Protein AF-A0A3A8E687-F1 (afdb_monomer)

Mean predicted aligned error: 3.41 Å

Structure (mmCIF, N/CA/C/O backbone):
data_AF-A0A3A8E687-F1
#
_entry.id   AF-A0A3A8E687-F1
#
loop_
_atom_site.group_PDB
_atom_site.id
_atom_site.type_symbol
_atom_site.label_atom_id
_atom_site.label_alt_id
_atom_site.label_comp_id
_atom_site.label_asym_id
_atom_site.label_entity_id
_atom_site.label_seq_id
_atom_site.pdbx_PDB_ins_code
_atom_site.Cartn_x
_atom_site.Cartn_y
_atom_site.Cartn_z
_atom_site.occupancy
_atom_site.B_iso_or_equiv
_atom_site.auth_seq_id
_atom_site.auth_comp_id
_atom_site.auth_asym_id
_atom_site.auth_atom_id
_atom_site.pdbx_PDB_model_num
ATOM 1 N N . MET A 1 1 ? -15.051 -0.207 2.169 1.00 83.06 1 MET A N 1
ATOM 2 C CA . MET A 1 1 ? -13.886 -1.105 2.372 1.00 83.06 1 MET A CA 1
ATOM 3 C C . MET A 1 1 ? -13.703 -2.136 1.259 1.00 83.06 1 MET A C 1
ATOM 5 O O . MET A 1 1 ? -12.563 -2.301 0.850 1.00 83.06 1 MET A O 1
ATOM 9 N N . GLN A 1 2 ? -14.756 -2.804 0.758 1.00 91.06 2 GLN A N 1
ATOM 10 C CA . GLN A 1 2 ? -14.619 -3.825 -0.301 1.00 91.06 2 GLN A CA 1
ATOM 11 C C . GLN A 1 2 ? -13.899 -3.299 -1.554 1.00 91.06 2 GLN A C 1
ATOM 13 O O . GLN A 1 2 ? -12.875 -3.855 -1.927 1.00 91.06 2 GLN A O 1
ATOM 18 N N . TYR A 1 3 ? -14.339 -2.156 -2.088 1.00 95.06 3 TYR A N 1
ATOM 19 C CA . TYR A 1 3 ? -13.700 -1.486 -3.228 1.00 95.06 3 TYR A CA 1
ATOM 20 C C . TYR A 1 3 ? -12.168 -1.370 -3.099 1.00 95.06 3 TYR A C 1
ATOM 22 O O . TYR A 1 3 ? -11.430 -1.778 -3.987 1.00 95.06 3 TYR A O 1
ATOM 30 N N . TYR A 1 4 ? -11.664 -0.892 -1.957 1.00 96.38 4 TYR A N 1
ATOM 31 C CA . TYR A 1 4 ? -10.220 -0.738 -1.742 1.00 96.38 4 TYR A CA 1
ATOM 32 C C . TYR A 1 4 ? -9.476 -2.077 -1.671 1.00 96.38 4 TYR A C 1
ATOM 34 O O . TYR A 1 4 ? -8.331 -2.166 -2.107 1.00 96.38 4 TYR A O 1
ATOM 42 N N . ARG A 1 5 ? -10.118 -3.138 -1.166 1.00 94.62 5 ARG A N 1
ATOM 43 C CA . ARG A 1 5 ? -9.543 -4.492 -1.211 1.00 94.62 5 ARG A CA 1
ATOM 44 C C . ARG A 1 5 ? -9.446 -5.003 -2.644 1.00 94.62 5 ARG A C 1
ATOM 46 O O . ARG A 1 5 ? -8.448 -5.632 -2.987 1.00 94.62 5 ARG A O 1
ATOM 53 N N . ASP A 1 6 ? -10.440 -4.701 -3.472 1.00 97.25 6 ASP A N 1
ATOM 54 C CA . ASP A 1 6 ? -10.438 -5.085 -4.882 1.0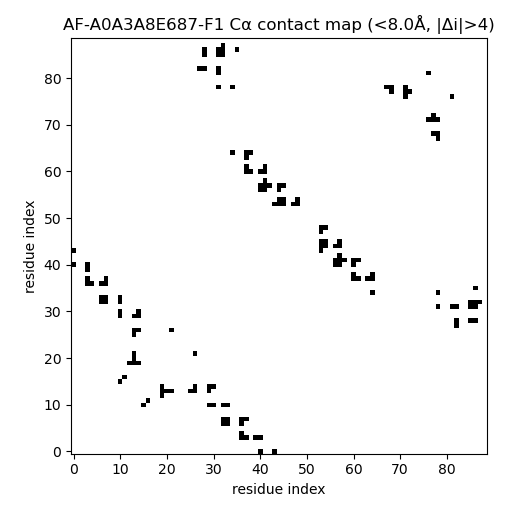0 97.25 6 ASP A CA 1
ATOM 55 C C . ASP A 1 6 ? -9.322 -4.358 -5.640 1.00 97.25 6 ASP A C 1
ATOM 57 O O . ASP A 1 6 ? -8.547 -5.015 -6.331 1.00 97.25 6 ASP A O 1
ATOM 61 N N . VAL A 1 7 ? -9.132 -3.054 -5.408 1.00 97.19 7 VAL A N 1
ATOM 62 C CA . VAL A 1 7 ? -7.996 -2.281 -5.953 1.00 97.19 7 VAL A CA 1
ATOM 63 C C . VAL A 1 7 ? -6.647 -2.887 -5.535 1.00 97.19 7 VAL A C 1
ATOM 65 O O . VAL A 1 7 ? -5.750 -3.082 -6.361 1.00 97.19 7 VAL A O 1
ATOM 68 N N . ILE A 1 8 ? -6.488 -3.253 -4.257 1.00 97.25 8 ILE A N 1
ATOM 69 C CA . ILE A 1 8 ? -5.261 -3.901 -3.762 1.00 97.25 8 ILE A CA 1
ATOM 70 C C . ILE A 1 8 ? -5.029 -5.247 -4.454 1.00 97.25 8 ILE A C 1
ATOM 72 O O . ILE A 1 8 ? -3.896 -5.561 -4.813 1.00 97.25 8 ILE A O 1
ATOM 76 N N . ASN A 1 9 ? -6.076 -6.048 -4.646 1.00 96.94 9 ASN A N 1
ATOM 77 C CA . ASN A 1 9 ? -5.954 -7.351 -5.290 1.00 96.94 9 ASN A CA 1
ATOM 78 C C . ASN A 1 9 ? -5.659 -7.227 -6.787 1.00 96.94 9 ASN A C 1
ATOM 80 O O . ASN A 1 9 ? -4.758 -7.903 -7.277 1.00 96.94 9 ASN A O 1
ATOM 84 N N . GLN A 1 10 ? -6.347 -6.335 -7.497 1.00 96.31 10 GLN A N 1
ATOM 85 C CA . GLN A 1 10 ? -6.131 -6.097 -8.925 1.00 96.31 10 GLN A CA 1
ATOM 86 C C . GLN A 1 10 ? -4.711 -5.599 -9.195 1.00 96.31 10 GLN A C 1
ATOM 88 O O . GLN A 1 10 ? -4.024 -6.132 -10.066 1.00 96.31 10 GLN A O 1
ATOM 93 N N . SER A 1 11 ? -4.211 -4.667 -8.379 1.00 96.94 11 SER A N 1
ATOM 94 C CA . SER A 1 11 ? -2.838 -4.167 -8.510 1.00 96.94 11 SER A CA 1
ATOM 95 C C . SER A 1 11 ? -1.767 -5.254 -8.334 1.00 96.94 11 SER A C 1
ATOM 97 O O . SER A 1 11 ? -0.652 -5.053 -8.805 1.00 96.94 11 SER A O 1
ATOM 99 N N . LYS A 1 12 ? -2.067 -6.423 -7.732 1.00 96.50 12 LYS A N 1
ATOM 100 C CA . LYS A 1 12 ? -1.087 -7.529 -7.603 1.00 96.50 12 LYS A CA 1
ATOM 101 C C . LYS A 1 12 ? -0.693 -8.092 -8.957 1.00 96.50 12 LYS A C 1
ATOM 103 O O . LYS A 1 12 ? 0.482 -8.332 -9.197 1.00 96.50 12 LYS A O 1
ATOM 108 N N . THR A 1 13 ? -1.666 -8.221 -9.853 1.00 96.31 13 THR A N 1
ATOM 109 C CA . THR A 1 13 ? -1.440 -8.710 -11.221 1.00 96.31 13 THR A CA 1
ATOM 110 C C . THR A 1 13 ? -0.555 -7.768 -12.041 1.00 96.31 13 THR A C 1
ATOM 112 O O . THR A 1 13 ? 0.106 -8.196 -12.977 1.00 96.31 13 THR A O 1
ATOM 115 N N . VAL A 1 14 ? -0.504 -6.485 -11.668 1.00 97.06 14 VAL A N 1
ATOM 116 C CA . VAL A 1 14 ? 0.296 -5.467 -12.359 1.00 97.06 14 VAL A CA 1
ATOM 117 C C . VAL A 1 14 ? 1.682 -5.316 -11.731 1.00 97.06 14 VAL A C 1
ATOM 119 O O . VAL A 1 14 ? 2.672 -5.211 -12.458 1.00 97.06 14 VAL A O 1
ATOM 122 N N . LEU A 1 15 ? 1.749 -5.273 -10.397 1.00 96.19 15 LEU A N 1
ATOM 123 C CA . LEU A 1 15 ? 2.944 -4.889 -9.640 1.00 96.19 15 LEU A CA 1
ATOM 124 C C . LEU A 1 15 ? 3.778 -6.073 -9.155 1.00 96.19 15 LEU A C 1
ATOM 126 O O . LEU A 1 15 ? 4.999 -5.960 -9.100 1.00 96.19 15 LEU A O 1
ATOM 130 N N . ASP A 1 16 ? 3.122 -7.172 -8.786 1.00 95.88 16 ASP A N 1
ATOM 131 C CA . ASP A 1 16 ? 3.751 -8.258 -8.031 1.00 95.88 16 ASP A CA 1
ATOM 132 C C . ASP A 1 16 ? 3.933 -9.527 -8.885 1.00 95.88 16 ASP A C 1
ATOM 134 O O . ASP A 1 16 ? 4.748 -10.383 -8.546 1.00 95.88 16 ASP A O 1
ATOM 138 N N . ASP A 1 17 ? 3.192 -9.655 -9.991 1.00 95.19 17 ASP A N 1
ATOM 139 C CA . ASP A 1 17 ? 3.330 -10.767 -10.932 1.00 95.19 17 ASP A CA 1
ATOM 140 C C . ASP A 1 17 ? 4.616 -10.615 -11.775 1.00 95.19 17 ASP A C 1
ATOM 142 O O . ASP A 1 17 ? 4.739 -9.645 -12.533 1.00 95.19 17 ASP A O 1
ATOM 146 N N . PRO A 1 18 ? 5.576 -11.559 -11.699 1.00 93.44 18 PRO A N 1
ATOM 147 C CA . PRO A 1 18 ? 6.796 -11.506 -12.504 1.00 93.44 18 PRO A CA 1
ATOM 148 C C . PRO A 1 18 ? 6.539 -11.641 -14.014 1.00 93.44 18 PRO A C 1
ATOM 150 O O . PRO A 1 18 ? 7.386 -11.228 -14.803 1.00 93.44 18 PRO A O 1
ATOM 153 N N . ALA A 1 1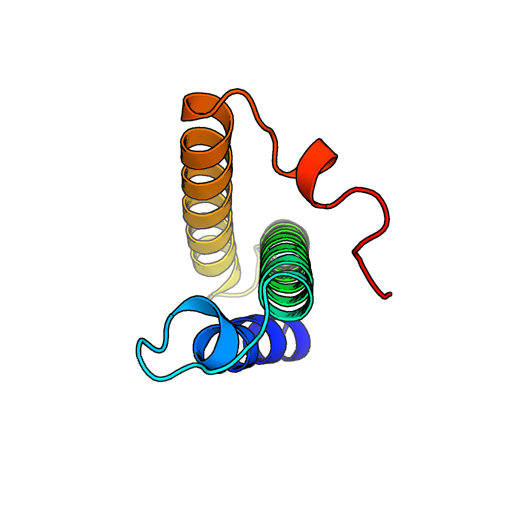9 ? 5.392 -12.194 -14.425 1.00 95.81 19 ALA A N 1
ATOM 154 C CA . ALA A 1 19 ? 4.974 -12.290 -15.822 1.00 95.81 19 ALA A CA 1
ATOM 155 C C . ALA A 1 19 ? 4.220 -11.041 -16.316 1.00 95.81 19 ALA A C 1
ATOM 157 O O . ALA A 1 19 ? 3.862 -10.970 -17.493 1.00 95.81 19 ALA A O 1
ATOM 158 N N . SER A 1 20 ? 3.982 -10.049 -15.449 1.00 95.44 20 SER A N 1
ATOM 159 C CA . SER A 1 20 ? 3.306 -8.804 -15.815 1.00 95.44 20 SER A CA 1
ATOM 160 C C . SER A 1 20 ? 4.036 -8.087 -16.952 1.00 95.44 20 SER A C 1
ATOM 162 O O . SER A 1 20 ? 5.170 -7.621 -16.804 1.00 95.44 20 SER A O 1
ATOM 164 N N . THR A 1 21 ? 3.340 -7.924 -18.077 1.00 96.12 21 THR A N 1
ATOM 165 C CA . THR A 1 21 ? 3.805 -7.158 -19.242 1.00 96.12 21 THR A CA 1
ATOM 166 C C . THR A 1 21 ? 3.424 -5.677 -19.160 1.00 96.12 21 THR A C 1
ATOM 168 O O . THR A 1 21 ? 3.521 -4.964 -20.157 1.00 96.12 21 THR A O 1
ATOM 171 N N . ALA A 1 22 ? 2.941 -5.211 -18.003 1.00 96.12 22 ALA A N 1
ATOM 172 C CA . ALA A 1 22 ? 2.527 -3.827 -17.817 1.00 96.12 22 ALA A CA 1
ATOM 173 C C . ALA A 1 22 ? 3.719 -2.870 -17.955 1.00 96.12 22 ALA A C 1
ATOM 175 O O . ALA A 1 22 ? 4.792 -3.098 -17.384 1.00 96.12 22 ALA A O 1
ATOM 176 N N . ASP A 1 23 ? 3.510 -1.781 -18.689 1.00 95.88 23 ASP A N 1
ATOM 177 C CA . ASP A 1 23 ? 4.506 -0.728 -18.844 1.00 95.88 23 ASP A CA 1
ATOM 178 C C . ASP A 1 23 ? 4.717 0.0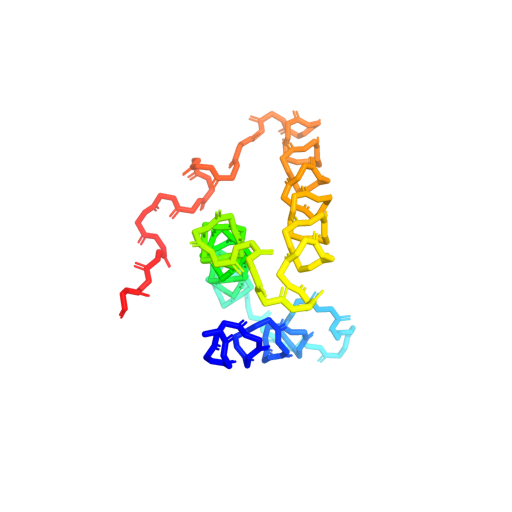75 -17.544 1.00 95.88 23 ASP A C 1
ATOM 180 O O . ASP A 1 23 ? 4.025 -0.094 -16.531 1.00 95.88 23 ASP A O 1
ATOM 184 N N . ALA A 1 24 ? 5.721 0.955 -17.560 1.00 92.62 24 ALA A N 1
ATOM 185 C CA . ALA A 1 24 ? 6.082 1.772 -16.404 1.00 92.62 24 ALA A CA 1
ATOM 186 C C . ALA A 1 24 ? 4.950 2.716 -15.957 1.00 92.62 24 ALA A C 1
ATOM 188 O O . ALA A 1 24 ? 4.823 2.994 -14.760 1.00 92.62 24 ALA A O 1
ATOM 189 N N . ASP A 1 25 ? 4.108 3.176 -16.885 1.00 93.06 25 ASP A N 1
ATOM 190 C CA . ASP A 1 25 ? 2.990 4.070 -16.585 1.00 93.06 25 ASP A CA 1
ATOM 191 C C . ASP A 1 25 ? 1.853 3.320 -15.895 1.00 93.06 25 ASP A C 1
ATOM 193 O O . ASP A 1 25 ? 1.321 3.786 -14.886 1.00 93.06 25 ASP A O 1
ATOM 197 N N . ALA A 1 26 ? 1.500 2.134 -16.390 1.00 94.81 26 ALA A N 1
ATOM 198 C CA . ALA A 1 26 ? 0.531 1.243 -15.772 1.00 94.81 26 ALA A CA 1
ATOM 199 C C . ALA A 1 26 ? 0.992 0.816 -14.374 1.00 94.81 26 ALA A C 1
ATOM 201 O O . ALA A 1 26 ? 0.218 0.931 -13.425 1.00 94.81 26 ALA A O 1
ATOM 202 N N . LYS A 1 27 ? 2.266 0.437 -14.213 1.00 95.19 27 LYS A N 1
ATOM 203 C CA . LYS A 1 27 ? 2.840 0.126 -12.894 1.00 95.19 27 LYS A CA 1
ATOM 204 C C . LYS A 1 27 ? 2.811 1.337 -11.963 1.00 95.19 27 LYS A C 1
ATOM 206 O O . LYS A 1 27 ? 2.384 1.218 -10.819 1.00 95.19 27 LYS A O 1
ATOM 211 N N . SER A 1 28 ? 3.180 2.522 -12.446 1.00 94.38 28 SER A N 1
ATOM 212 C CA . SER A 1 28 ? 3.114 3.749 -11.641 1.00 94.38 28 SER A CA 1
ATOM 213 C C . SER A 1 28 ? 1.689 4.071 -11.184 1.00 94.38 28 SER A C 1
ATOM 215 O O . SER A 1 28 ? 1.483 4.412 -10.022 1.00 94.38 28 SER A O 1
ATOM 217 N N . ARG A 1 29 ? 0.697 3.945 -12.075 1.00 95.25 29 ARG A N 1
ATOM 218 C CA . ARG A 1 29 ? -0.717 4.164 -11.738 1.00 95.25 29 ARG A CA 1
ATOM 219 C C . ARG A 1 29 ? -1.212 3.151 -10.711 1.00 95.25 29 ARG A C 1
ATOM 221 O O . ARG A 1 29 ? -1.692 3.559 -9.660 1.00 95.25 29 ARG A O 1
ATOM 228 N N . SER A 1 30 ? -1.010 1.855 -10.953 1.00 96.31 30 SER A N 1
ATOM 229 C CA . SER A 1 30 ? -1.448 0.803 -10.027 1.00 96.31 30 SER A CA 1
ATOM 230 C C . SER A 1 30 ? -0.758 0.889 -8.666 1.00 96.31 30 SER A C 1
ATOM 232 O O . SER A 1 30 ? -1.376 0.579 -7.648 1.00 96.31 30 SER A O 1
ATOM 234 N N . PHE A 1 31 ? 0.501 1.338 -8.614 1.00 96.12 31 PHE A N 1
ATOM 235 C CA . PHE A 1 31 ? 1.180 1.630 -7.353 1.00 96.12 31 PHE A CA 1
ATOM 236 C C . PHE A 1 31 ? 0.455 2.735 -6.580 1.00 96.12 31 PHE A C 1
ATOM 238 O O . PHE A 1 31 ? 0.131 2.555 -5.406 1.00 96.12 31 PHE A O 1
ATOM 245 N N . CYS A 1 32 ? 0.143 3.850 -7.239 1.00 96.62 32 CYS A N 1
ATOM 246 C CA . CYS A 1 32 ? -0.523 4.980 -6.598 1.00 96.62 32 CYS A CA 1
ATOM 247 C C . CYS A 1 32 ? -1.968 4.676 -6.188 1.00 96.62 32 CYS A C 1
ATOM 249 O O . CYS A 1 32 ? -2.371 5.025 -5.081 1.00 96.62 32 CYS A O 1
ATOM 251 N N . GLU A 1 33 ? -2.717 3.937 -7.006 1.00 96.50 33 GLU A N 1
ATOM 252 C CA . GLU A 1 33 ? -4.046 3.431 -6.646 1.00 96.50 33 GLU A CA 1
ATOM 253 C C . GLU A 1 33 ? -3.986 2.521 -5.411 1.00 96.50 33 GLU A C 1
ATOM 255 O O . GLU A 1 33 ? -4.812 2.644 -4.504 1.00 96.50 33 GLU A O 1
ATOM 260 N N . ARG A 1 34 ? -2.971 1.649 -5.322 1.00 97.56 34 ARG A N 1
ATOM 261 C CA . ARG A 1 34 ? -2.742 0.794 -4.150 1.00 97.56 34 ARG A CA 1
ATOM 262 C C . ARG A 1 34 ? -2.401 1.618 -2.903 1.00 97.56 34 ARG A C 1
ATOM 264 O O . ARG A 1 34 ? -2.968 1.347 -1.846 1.00 97.56 34 ARG A O 1
ATOM 271 N N . ILE A 1 35 ? -1.520 2.620 -3.003 1.00 97.50 35 ILE A N 1
ATOM 272 C CA . ILE A 1 35 ? -1.204 3.538 -1.890 1.00 97.50 35 ILE A CA 1
ATOM 273 C C . ILE A 1 35 ? -2.473 4.239 -1.398 1.00 97.50 35 ILE A C 1
ATOM 275 O O . ILE A 1 35 ? -2.761 4.223 -0.199 1.00 97.50 35 ILE A O 1
ATOM 279 N N . HIS A 1 36 ? -3.264 4.793 -2.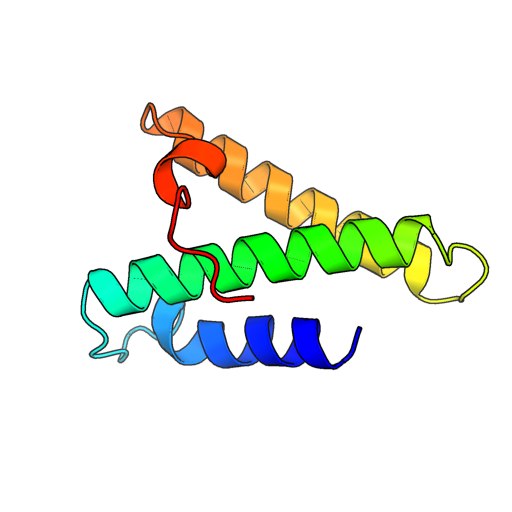317 1.00 96.31 36 HIS A N 1
ATOM 280 C CA . HIS A 1 36 ? -4.523 5.451 -1.989 1.00 96.31 36 HIS A CA 1
ATOM 281 C C . HIS A 1 36 ? -5.506 4.485 -1.307 1.00 96.31 36 HIS A C 1
ATOM 283 O O . HIS A 1 36 ? -6.061 4.807 -0.257 1.00 96.31 36 HIS A O 1
ATOM 289 N N . ALA A 1 37 ? -5.667 3.265 -1.829 1.00 97.44 37 ALA A N 1
ATOM 290 C CA . ALA A 1 37 ? -6.529 2.249 -1.230 1.00 97.44 37 ALA A CA 1
ATOM 291 C C . ALA A 1 37 ? -6.146 1.934 0.226 1.00 97.44 37 ALA A C 1
ATOM 293 O O . ALA A 1 37 ? -7.024 1.864 1.088 1.00 97.44 37 ALA A O 1
ATOM 294 N N . TYR A 1 38 ? -4.852 1.804 0.531 1.00 97.94 38 TYR A N 1
ATOM 295 C CA . TYR A 1 38 ? -4.395 1.594 1.906 1.00 97.94 38 TYR A CA 1
ATOM 296 C C . TYR A 1 38 ? -4.633 2.809 2.811 1.00 97.94 38 TYR A C 1
ATOM 298 O O . TYR A 1 38 ? -5.099 2.617 3.934 1.00 97.94 38 TYR A O 1
ATOM 306 N N . ARG A 1 39 ? -4.420 4.043 2.331 1.00 97.06 39 ARG A N 1
ATOM 307 C CA . ARG A 1 39 ? -4.766 5.270 3.083 1.00 97.06 39 ARG A CA 1
ATOM 308 C C . ARG A 1 39 ? -6.255 5.318 3.436 1.00 97.06 39 ARG A C 1
ATOM 310 O O . ARG A 1 39 ? -6.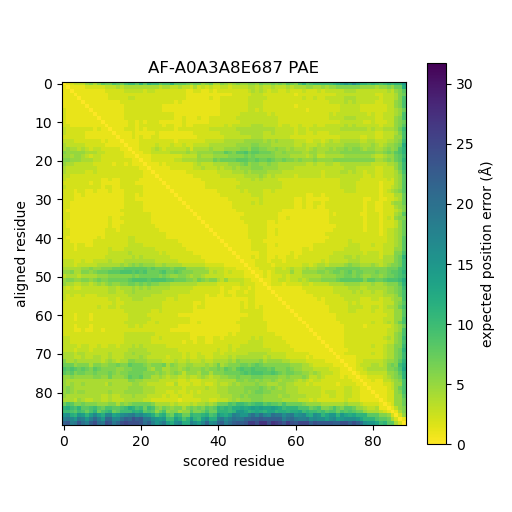623 5.646 4.562 1.00 97.06 39 ARG A O 1
ATOM 317 N N . GLN A 1 40 ? -7.125 4.934 2.502 1.00 97.44 40 GLN A N 1
ATOM 318 C CA . GLN A 1 40 ? -8.567 4.895 2.754 1.00 97.44 40 GLN A CA 1
ATOM 319 C C . GLN A 1 40 ? -8.967 3.768 3.712 1.00 97.44 40 GLN A C 1
ATOM 321 O O . GLN A 1 40 ? -9.857 3.957 4.538 1.00 97.44 40 GLN A O 1
ATOM 326 N N . ILE A 1 41 ? -8.309 2.604 3.650 1.00 97.19 41 ILE A N 1
ATOM 327 C CA . ILE A 1 41 ? -8.530 1.528 4.627 1.00 97.19 41 ILE A CA 1
ATOM 328 C C . ILE A 1 41 ? -8.107 1.977 6.024 1.00 97.19 41 ILE A C 1
ATOM 330 O O . ILE A 1 41 ? -8.871 1.753 6.960 1.00 97.19 41 ILE A O 1
ATOM 334 N N . GLU A 1 42 ? -6.948 2.619 6.175 1.00 97.69 42 GLU A N 1
ATOM 335 C CA . GLU A 1 42 ? -6.498 3.164 7.460 1.00 97.69 42 GLU A CA 1
ATOM 336 C C . GLU A 1 42 ? -7.527 4.147 8.027 1.00 97.69 42 GLU A C 1
ATOM 338 O O . GLU A 1 42 ? -7.984 3.971 9.160 1.00 97.69 42 GLU A O 1
ATOM 343 N N . LYS A 1 43 ? -7.939 5.134 7.220 1.00 97.25 43 LYS A N 1
ATOM 344 C CA . LYS A 1 43 ? -8.930 6.142 7.604 1.00 97.25 43 LYS A CA 1
ATOM 345 C C . LYS A 1 43 ? -10.245 5.499 8.045 1.00 97.25 43 LYS A C 1
ATOM 347 O O . LYS A 1 43 ? -10.660 5.682 9.187 1.00 97.25 43 LYS A O 1
ATOM 352 N N . LEU A 1 44 ? -10.862 4.695 7.176 1.00 96.69 44 LEU A N 1
ATOM 353 C CA . LEU A 1 44 ? -12.144 4.045 7.462 1.00 96.69 44 LEU A CA 1
ATOM 354 C C . LEU A 1 44 ? -12.060 3.126 8.681 1.00 96.69 44 LEU A C 1
ATOM 356 O O . LEU A 1 44 ? -12.998 3.057 9.469 1.00 96.69 44 LEU A O 1
ATOM 360 N N . SER A 1 45 ? -10.945 2.421 8.854 1.00 96.88 45 SER A N 1
ATOM 361 C CA . SER A 1 45 ? -10.748 1.549 10.010 1.00 96.88 45 SER A CA 1
ATOM 362 C C . SER A 1 45 ? -10.604 2.349 11.308 1.00 96.88 45 SER A C 1
ATOM 364 O O . SER A 1 45 ? -11.177 1.973 12.328 1.00 96.88 45 SER A O 1
ATOM 366 N N . SER A 1 46 ? -9.912 3.491 11.273 1.00 96.44 46 SER A N 1
ATOM 367 C CA . SER A 1 46 ? -9.810 4.392 12.427 1.00 96.44 46 SER A CA 1
ATOM 368 C C . SER A 1 46 ? -11.145 5.069 12.770 1.00 96.44 46 SER A C 1
ATOM 370 O O . SER A 1 46 ? -11.390 5.356 13.939 1.00 96.44 46 SER A O 1
ATOM 372 N N . GLU A 1 47 ? -12.013 5.306 11.783 1.00 96.88 47 GLU A N 1
ATOM 373 C CA . GLU A 1 47 ? -13.360 5.869 11.974 1.00 96.88 47 GLU A CA 1
ATOM 374 C C . GLU A 1 47 ? -14.377 4.833 12.487 1.00 96.88 47 GLU A C 1
ATOM 376 O O . GLU A 1 47 ? -15.364 5.203 13.115 1.00 96.88 47 GLU A O 1
ATOM 381 N N . ASN A 1 48 ? -14.134 3.535 12.265 1.00 95.88 48 ASN A N 1
ATOM 382 C CA . ASN A 1 48 ? -15.063 2.443 12.587 1.00 95.88 48 ASN A CA 1
ATOM 383 C C . ASN A 1 48 ? -14.459 1.430 13.577 1.00 95.88 48 ASN A C 1
ATOM 385 O O . ASN A 1 48 ? -14.640 0.221 13.429 1.00 95.88 48 ASN A O 1
ATOM 389 N N . ARG A 1 49 ? -13.720 1.907 14.590 1.00 91.88 49 ARG A N 1
ATOM 390 C CA . ARG A 1 49 ? -12.983 1.060 15.560 1.00 91.88 49 ARG A CA 1
ATOM 391 C C . ARG A 1 49 ? -13.848 0.057 16.326 1.00 91.88 49 ARG A C 1
ATOM 393 O O . ARG A 1 49 ? -13.312 -0.883 16.897 1.00 91.88 49 ARG A O 1
ATOM 400 N N . ASN A 1 50 ? -15.158 0.277 16.364 1.00 93.25 50 ASN A N 1
ATOM 401 C CA . ASN A 1 50 ? -16.144 -0.607 16.979 1.00 93.25 50 ASN A CA 1
ATOM 402 C C . ASN A 1 50 ? -16.447 -1.868 16.150 1.00 93.25 50 ASN A C 1
ATOM 404 O O . ASN A 1 50 ? -17.127 -2.755 16.652 1.00 93.25 50 ASN A O 1
ATOM 408 N N . LEU A 1 51 ? -15.989 -1.950 14.896 1.00 93.56 51 LEU A N 1
ATOM 409 C CA . LEU A 1 51 ? -16.078 -3.165 14.090 1.00 93.56 51 LEU A CA 1
ATOM 410 C C . LEU A 1 51 ? -14.896 -4.086 14.404 1.00 93.56 51 LEU A C 1
ATOM 412 O O . LEU A 1 51 ? -13.748 -3.647 14.351 1.00 93.56 51 LEU A O 1
ATOM 416 N N . ASP A 1 52 ? -15.164 -5.374 14.620 1.00 93.12 52 ASP A N 1
ATOM 417 C CA . ASP A 1 52 ? -14.171 -6.369 15.066 1.00 93.12 52 ASP A CA 1
ATOM 418 C C . ASP A 1 52 ? -12.858 -6.353 14.265 1.00 93.12 52 ASP A C 1
ATOM 420 O O . ASP A 1 52 ? -11.766 -6.437 14.823 1.00 93.12 52 ASP A O 1
ATOM 424 N N . MET A 1 53 ? -12.947 -6.206 12.940 1.00 93.31 53 MET A N 1
ATOM 425 C CA . MET A 1 53 ? -11.778 -6.241 12.055 1.00 93.31 53 MET A CA 1
ATOM 426 C C . MET A 1 53 ? -11.128 -4.877 11.808 1.00 93.31 53 MET A C 1
ATOM 428 O O . MET A 1 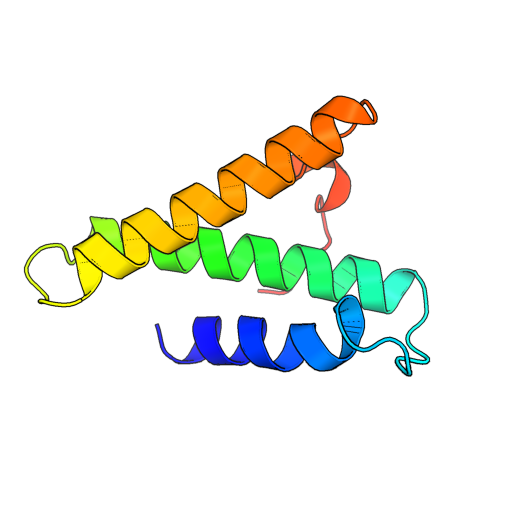53 ? -10.066 -4.828 11.183 1.00 93.31 53 MET A O 1
ATOM 432 N N . ALA A 1 54 ? -11.731 -3.773 12.253 1.00 94.69 54 ALA A N 1
ATOM 433 C CA . ALA A 1 54 ? -11.215 -2.439 11.969 1.00 94.69 54 ALA A CA 1
ATOM 434 C C . ALA A 1 54 ? -9.812 -2.209 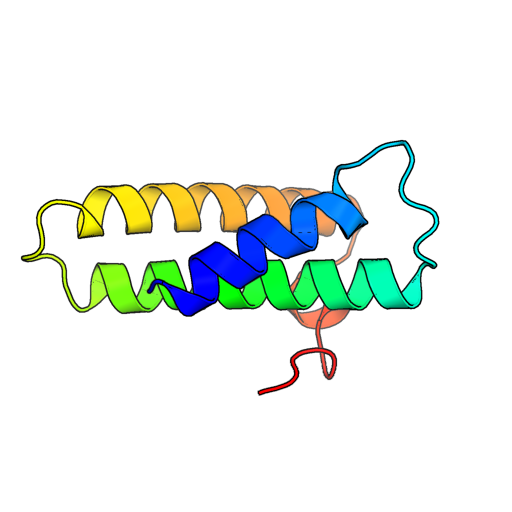12.569 1.00 94.69 54 ALA A C 1
ATOM 436 O O . ALA A 1 54 ? -8.919 -1.842 11.807 1.00 94.69 54 ALA A O 1
ATOM 437 N N . PRO A 1 55 ? -9.520 -2.520 13.848 1.00 95.69 55 PRO A N 1
ATOM 438 C CA . PRO A 1 55 ? -8.170 -2.328 14.392 1.00 95.69 55 PRO A CA 1
ATOM 439 C C . PRO A 1 55 ? -7.089 -3.114 13.634 1.00 95.69 55 PRO A C 1
ATOM 441 O O . PRO A 1 55 ? -5.999 -2.602 13.374 1.00 95.69 55 PRO A O 1
ATOM 444 N N . VAL A 1 56 ? -7.405 -4.345 13.217 1.00 96.31 56 VAL A N 1
ATOM 445 C CA . VAL A 1 56 ? -6.489 -5.197 12.441 1.00 96.31 56 VAL A CA 1
ATOM 446 C C . VAL A 1 56 ? -6.230 -4.601 11.057 1.00 96.31 56 VAL A C 1
ATOM 448 O O . VAL A 1 56 ? -5.085 -4.530 10.613 1.00 96.31 56 VAL A O 1
ATOM 451 N N . MET A 1 57 ? -7.282 -4.143 10.376 1.00 95.94 57 MET A N 1
ATOM 452 C CA . MET A 1 57 ? -7.174 -3.510 9.059 1.00 95.94 57 MET A CA 1
ATOM 453 C C . MET A 1 57 ? -6.395 -2.194 9.126 1.00 95.94 57 MET A C 1
ATOM 455 O O . MET A 1 57 ? -5.573 -1.935 8.248 1.00 95.94 57 MET A O 1
ATOM 459 N N . GLN A 1 58 ? -6.594 -1.407 10.187 1.00 97.38 58 GLN A N 1
ATOM 460 C CA . GLN A 1 58 ? -5.825 -0.193 10.436 1.00 97.38 58 GLN A CA 1
ATOM 461 C C . GLN A 1 58 ? -4.333 -0.511 10.580 1.00 97.38 58 GLN A C 1
ATOM 463 O O . GLN A 1 58 ? -3.517 0.059 9.860 1.00 97.38 58 GLN A O 1
ATOM 468 N N . MET A 1 59 ? -3.979 -1.462 11.450 1.00 97.50 59 MET A N 1
ATOM 469 C CA . MET A 1 59 ? -2.586 -1.858 11.674 1.00 97.50 59 MET A CA 1
ATOM 470 C C . MET A 1 59 ? -1.924 -2.386 10.393 1.00 97.50 59 MET A C 1
ATOM 472 O O . MET A 1 59 ? -0.784 -2.035 10.090 1.00 97.50 59 MET A O 1
ATOM 476 N N . ALA A 1 60 ? -2.636 -3.208 9.618 1.00 96.88 60 ALA A N 1
ATOM 477 C CA . ALA A 1 60 ? -2.129 -3.741 8.357 1.00 96.88 60 ALA A CA 1
ATOM 478 C C . ALA A 1 60 ? -1.883 -2.633 7.321 1.00 96.88 60 ALA A C 1
ATOM 480 O O . ALA A 1 60 ? -0.847 -2.634 6.653 1.00 96.88 60 ALA A O 1
ATOM 481 N N . ALA A 1 61 ? -2.811 -1.677 7.205 1.00 97.81 61 ALA A N 1
ATOM 482 C CA . ALA A 1 61 ? -2.669 -0.543 6.302 1.00 97.81 61 ALA A CA 1
ATOM 483 C C . ALA A 1 61 ? -1.494 0.357 6.695 1.00 97.81 61 ALA A C 1
ATOM 485 O O . ALA A 1 61 ? -0.654 0.657 5.847 1.00 97.81 61 ALA A O 1
ATOM 486 N N . GLN A 1 62 ? -1.376 0.699 7.979 1.00 98.19 62 GL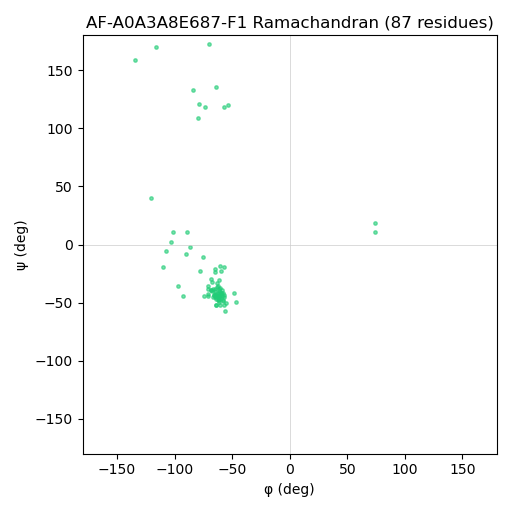N A N 1
ATOM 487 C CA . GLN A 1 62 ? -0.256 1.483 8.506 1.00 98.19 62 GLN A CA 1
ATOM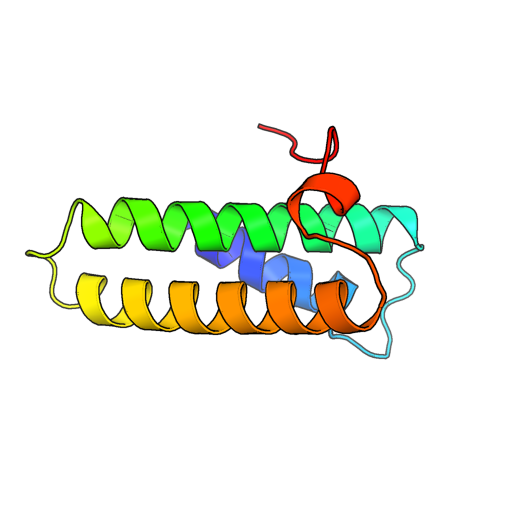 488 C C . GLN A 1 62 ? 1.086 0.810 8.231 1.00 98.19 62 GLN A C 1
ATOM 490 O O . GLN A 1 62 ? 1.994 1.430 7.684 1.00 98.19 62 GLN A O 1
ATOM 495 N N . ASN A 1 63 ? 1.198 -0.490 8.518 1.00 98.19 63 ASN A N 1
ATOM 496 C CA . ASN A 1 63 ? 2.443 -1.214 8.297 1.00 98.19 63 ASN A CA 1
ATOM 497 C C . ASN A 1 63 ? 2.859 -1.223 6.820 1.00 98.19 63 ASN A C 1
ATOM 499 O O . ASN A 1 63 ? 4.042 -1.083 6.507 1.00 98.19 63 ASN A O 1
ATOM 503 N N . PHE A 1 64 ? 1.895 -1.380 5.909 1.00 97.56 64 PHE A N 1
ATOM 504 C CA . PHE A 1 64 ? 2.161 -1.297 4.478 1.00 97.56 64 PHE A CA 1
ATOM 505 C C . PHE A 1 64 ? 2.629 0.106 4.074 1.00 97.56 64 PHE A C 1
ATOM 507 O O . PHE A 1 64 ? 3.683 0.227 3.448 1.00 97.56 64 PHE A O 1
ATOM 514 N N . LEU A 1 65 ? 1.885 1.153 4.449 1.00 97.50 65 LEU A N 1
ATOM 515 C CA . LEU A 1 65 ? 2.199 2.541 4.094 1.00 97.50 65 LEU A CA 1
ATOM 516 C C . LEU A 1 65 ? 3.583 2.953 4.611 1.00 97.50 65 LEU A C 1
ATOM 518 O O . LEU A 1 65 ? 4.385 3.488 3.844 1.00 97.50 65 LEU A O 1
ATOM 522 N N . ASP A 1 66 ? 3.912 2.601 5.854 1.00 97.25 66 ASP A N 1
ATOM 523 C CA . ASP A 1 66 ? 5.221 2.872 6.455 1.00 97.25 66 ASP A CA 1
ATOM 524 C C . ASP A 1 66 ? 6.365 2.217 5.678 1.00 97.25 66 ASP A C 1
ATOM 526 O O . ASP A 1 66 ? 7.419 2.824 5.470 1.00 97.25 66 ASP A O 1
ATOM 530 N N . ARG A 1 67 ? 6.183 0.967 5.234 1.00 96.62 67 ARG A N 1
ATOM 531 C CA . ARG A 1 67 ? 7.193 0.262 4.430 1.00 96.62 67 ARG A CA 1
ATOM 532 C C . ARG A 1 67 ? 7.396 0.933 3.077 1.00 96.62 67 ARG A C 1
ATOM 534 O O . ARG A 1 67 ? 8.542 1.099 2.664 1.00 96.62 67 ARG A O 1
ATOM 541 N N . GLN A 1 68 ? 6.316 1.340 2.410 1.00 95.88 68 GLN A N 1
ATOM 542 C CA . GLN A 1 68 ? 6.412 2.017 1.114 1.00 95.88 68 GLN A CA 1
ATOM 543 C C . GLN A 1 68 ? 7.096 3.380 1.241 1.00 95.88 68 GLN A C 1
ATOM 545 O O . GLN A 1 68 ? 7.997 3.689 0.461 1.00 95.88 68 GLN A O 1
ATOM 550 N N . GLN A 1 69 ? 6.744 4.156 2.270 1.00 93.94 69 GLN A N 1
ATOM 551 C CA . GLN A 1 69 ? 7.387 5.441 2.530 1.00 93.94 69 GLN A CA 1
ATOM 552 C C . GLN A 1 69 ? 8.885 5.270 2.805 1.00 93.94 69 GLN A C 1
ATOM 554 O O . GLN A 1 69 ? 9.694 5.986 2.222 1.00 93.94 69 GLN A O 1
ATOM 559 N N . LYS A 1 70 ? 9.275 4.291 3.633 1.00 94.50 70 LYS A N 1
ATOM 560 C CA . LYS A 1 70 ? 10.693 3.991 3.900 1.00 94.50 70 LYS A CA 1
ATOM 561 C C . LYS A 1 70 ? 11.444 3.569 2.637 1.00 94.50 70 LYS A C 1
ATOM 563 O O . LYS A 1 70 ? 12.564 4.024 2.425 1.00 94.50 70 LYS A O 1
ATOM 568 N N . SER A 1 71 ? 10.826 2.737 1.796 1.00 92.75 71 SER A N 1
ATOM 569 C CA . SER A 1 71 ? 11.428 2.279 0.540 1.00 92.75 71 SER A CA 1
ATOM 570 C C . SER A 1 71 ? 11.712 3.441 -0.412 1.00 92.75 71 SER A C 1
ATOM 572 O O . SER A 1 71 ? 12.811 3.527 -0.951 1.00 92.75 71 SER A O 1
ATOM 574 N N . LEU A 1 72 ? 10.747 4.346 -0.603 1.00 92.25 72 LEU A N 1
ATOM 575 C CA . LEU A 1 72 ? 10.923 5.510 -1.475 1.00 92.25 72 LEU A CA 1
ATOM 576 C C . LEU A 1 72 ? 11.885 6.537 -0.878 1.00 92.25 72 LEU A C 1
ATOM 578 O O . LEU A 1 72 ? 12.706 7.099 -1.601 1.00 92.25 72 LEU A O 1
ATOM 582 N N . HIS A 1 73 ? 11.841 6.746 0.438 1.00 91.75 73 HIS A N 1
ATOM 583 C CA . HIS A 1 73 ? 12.766 7.660 1.100 1.00 91.75 73 HIS A CA 1
ATOM 584 C C . HIS A 1 73 ? 14.221 7.204 0.937 1.00 91.75 73 HIS A C 1
ATOM 586 O O . HIS A 1 73 ? 15.096 8.026 0.679 1.00 91.75 73 HIS A O 1
ATOM 592 N N . GLY A 1 74 ? 14.477 5.890 0.991 1.00 91.12 74 GLY A N 1
ATOM 593 C CA . GLY A 1 74 ? 15.796 5.314 0.713 1.00 91.12 74 GLY A CA 1
ATOM 594 C C . GLY A 1 74 ? 16.325 5.607 -0.698 1.00 91.12 74 GLY A C 1
ATOM 595 O O . GLY A 1 74 ? 17.536 5.603 -0.901 1.00 91.12 74 GLY A O 1
ATOM 596 N N . SER A 1 75 ? 15.444 5.915 -1.654 1.00 88.19 75 SER A N 1
ATOM 597 C CA . SER A 1 75 ? 15.802 6.345 -3.011 1.00 88.19 75 SER A CA 1
ATOM 598 C C . SER A 1 75 ? 15.698 7.863 -3.229 1.00 88.19 75 SER A C 1
ATOM 600 O O . SER A 1 75 ? 15.733 8.308 -4.373 1.00 88.19 75 SER A O 1
ATOM 602 N N . GLY A 1 76 ? 15.521 8.667 -2.173 1.00 90.50 76 GLY A N 1
ATOM 603 C CA . GLY A 1 76 ? 15.349 10.124 -2.280 1.00 90.50 76 GLY A CA 1
ATOM 604 C C . GLY A 1 76 ? 13.980 10.574 -2.814 1.00 90.50 76 GLY A C 1
ATOM 605 O O . GLY A 1 76 ? 13.845 11.702 -3.277 1.00 90.50 76 GLY A O 1
ATOM 606 N N . MET A 1 77 ? 12.970 9.702 -2.764 1.00 91.19 77 MET A N 1
ATOM 607 C CA . MET A 1 77 ? 11.605 9.939 -3.250 1.00 91.19 77 MET A CA 1
ATOM 608 C C . MET A 1 77 ? 10.588 9.907 -2.093 1.00 91.19 77 MET A C 1
ATOM 610 O O . MET A 1 77 ? 10.900 9.491 -0.978 1.00 91.19 77 MET A O 1
ATOM 614 N N . SER A 1 78 ? 9.341 10.309 -2.350 1.00 92.81 78 SER A N 1
ATOM 615 C CA . SER A 1 78 ? 8.213 10.113 -1.424 1.00 92.81 78 SER A CA 1
ATOM 616 C C . SER A 1 78 ? 6.979 9.590 -2.153 1.00 92.81 78 SER A C 1
ATOM 618 O O . SER A 1 78 ? 6.862 9.747 -3.374 1.00 92.81 78 SER A O 1
ATOM 620 N N . THR A 1 79 ? 6.047 8.968 -1.419 1.00 90.38 79 THR A N 1
ATOM 621 C CA . THR A 1 79 ? 4.776 8.521 -2.015 1.00 90.38 79 THR A CA 1
ATOM 622 C C . THR A 1 79 ? 3.963 9.707 -2.534 1.00 90.38 79 THR A C 1
ATOM 624 O O . THR A 1 79 ? 3.370 9.617 -3.605 1.00 90.38 79 THR A O 1
ATOM 627 N N . GLU A 1 80 ? 3.993 10.843 -1.833 1.00 89.25 80 GLU A N 1
ATOM 628 C CA . GLU A 1 80 ? 3.294 12.073 -2.215 1.00 89.25 80 GLU A CA 1
ATOM 629 C C . GLU A 1 80 ? 3.791 12.613 -3.555 1.00 89.25 80 GLU A C 1
ATOM 631 O O . GLU A 1 80 ? 2.989 12.927 -4.429 1.00 89.25 80 GLU A O 1
ATOM 636 N N . TYR A 1 81 ? 5.111 12.689 -3.734 1.00 89.31 81 TYR A N 1
ATOM 637 C CA . TYR A 1 81 ? 5.697 13.190 -4.972 1.00 89.31 81 TYR A CA 1
ATOM 638 C C . TYR A 1 81 ? 5.503 12.200 -6.126 1.00 89.31 81 TYR A C 1
ATOM 640 O O . TYR A 1 81 ? 5.125 12.594 -7.226 1.00 89.31 81 TYR A O 1
ATOM 648 N N . MET A 1 82 ? 5.694 10.899 -5.871 1.00 88.31 82 MET A N 1
ATOM 649 C CA . MET A 1 82 ? 5.522 9.850 -6.883 1.00 88.31 82 MET A CA 1
ATOM 650 C C . MET A 1 82 ? 4.083 9.776 -7.418 1.00 88.31 82 MET A C 1
ATOM 652 O O . MET A 1 82 ? 3.875 9.491 -8.603 1.00 88.31 82 MET A O 1
ATOM 656 N N . CYS A 1 83 ? 3.100 10.024 -6.547 1.00 92.88 83 CYS A N 1
ATOM 657 C CA . CYS A 1 83 ? 1.677 9.874 -6.845 1.00 92.88 83 CYS A CA 1
ATOM 658 C C . CYS A 1 83 ? 0.927 11.181 -7.094 1.00 92.88 83 CYS A C 1
ATOM 660 O O . CYS A 1 83 ? -0.275 11.146 -7.372 1.00 92.88 83 CYS A O 1
ATOM 662 N N . ALA A 1 84 ? 1.620 12.320 -7.072 1.00 88.69 84 ALA A N 1
ATOM 663 C CA . ALA A 1 84 ? 1.040 13.607 -7.421 1.00 88.69 84 ALA A CA 1
ATOM 664 C C . ALA A 1 84 ? 0.382 13.545 -8.814 1.00 88.69 84 ALA A C 1
ATOM 666 O O . ALA A 1 84 ? 1.029 13.236 -9.815 1.00 88.69 84 ALA A O 1
ATOM 667 N N . GLY A 1 85 ? -0.928 13.803 -8.869 1.00 80.88 85 GLY A N 1
ATOM 668 C CA . GLY A 1 85 ? -1.711 13.796 -10.110 1.00 80.88 85 GLY A CA 1
ATOM 669 C C . GLY A 1 85 ? -2.009 12.413 -10.707 1.00 80.88 85 GLY A C 1
ATOM 670 O O . GLY A 1 85 ? -2.479 12.349 -11.841 1.00 80.88 85 GLY A O 1
ATOM 671 N N . LYS A 1 86 ? -1.744 11.311 -9.985 1.00 78.38 86 LYS A N 1
ATOM 672 C CA . LYS A 1 86 ? -1.955 9.929 -10.474 1.00 78.38 86 LYS A CA 1
ATOM 673 C C . LYS A 1 86 ? -3.136 9.197 -9.832 1.00 78.38 86 LYS A C 1
ATOM 675 O O . LYS A 1 86 ? -3.458 8.090 -10.253 1.00 78.38 86 LYS A O 1
ATOM 680 N N . GLU A 1 87 ? -3.786 9.797 -8.843 1.00 62.94 87 GLU A N 1
ATOM 681 C CA . GLU A 1 87 ? -5.002 9.263 -8.229 1.00 62.94 87 GLU A CA 1
ATOM 682 C C . GLU A 1 87 ? -6.202 9.598 -9.131 1.00 62.94 87 GLU A C 1
ATOM 684 O O . GLU A 1 87 ? -6.588 10.761 -9.254 1.00 62.94 87 GLU A O 1
ATOM 689 N N . LYS A 1 88 ? -6.788 8.598 -9.801 1.00 55.28 88 LYS A N 1
ATOM 690 C CA . LYS A 1 88 ? -8.145 8.751 -10.341 1.00 55.28 88 LYS A CA 1
ATOM 691 C C . LYS A 1 88 ? -9.123 8.551 -9.183 1.00 55.28 88 LYS A C 1
ATOM 693 O O . LYS A 1 88 ? -9.074 7.508 -8.532 1.00 55.28 88 LYS A O 1
ATOM 698 N N . LEU A 1 89 ? -9.942 9.572 -8.919 1.00 45.72 89 LEU A N 1
ATOM 699 C CA . LEU A 1 89 ? -11.114 9.493 -8.038 1.00 45.72 89 LEU A CA 1
ATOM 700 C C . LEU A 1 89 ? -12.046 8.362 -8.483 1.00 45.72 89 LEU A C 1
ATOM 702 O O . LEU A 1 89 ? -12.327 8.300 -9.703 1.00 45.72 89 LEU A O 1
#

Organism: NCBI:txid2419603

Foldseek 3Di:
DVVLVVLLVVLCLQAVDPPHPDDPLRNLLSVLSNLVSLVVLLVVLVVPVVDPCSVVSNVVSVVVNVVQQVVQVVVVHGSCRSCPVSDDD

Secondary structure (DSSP, 8-state):
-HHHHHHHHHHHHHHT-TT----HHHHHHHHHHHHHHHHHHHHHHHHTTTSTTHHHHHHHHHHHHHHHHHHHHHTT--HHHHHTTT---

Sequence (89 aa):
MQYYRDVINQSKTVLDDPASTADADAKSRSFCERIHAYRQIEKLSSENRNLDMAPVMQMAAQNFLDRQQKSLHGSGMSTEYMCAGKEKL

pLDDT: mean 93.24, std 8.15, range [45.72, 98.19]

Radius of gyration: 13.57 Å; Cα contacts (8 Å, |Δi|>4): 81; chains: 1; bounding box: 32×26×36 Å

Solvent-accessible surface area (backbone atoms only — not comparable to full-atom values): 4879 Å² total; per-residue (Å²): 110,67,69,38,53,50,48,46,55,57,31,36,59,50,70,69,38,90,84,41,82,61,53,73,65,56,38,52,37,39,51,30,47,34,54,51,28,34,53,51,42,26,51,53,16,67,75,39,58,88,41,91,60,17,58,58,47,21,52,54,24,49,56,51,51,54,52,53,40,52,57,30,46,77,73,78,43,42,62,67,71,74,33,61,93,45,68,80,131